Protein AF-A0A3N5QXS7-F1 (afdb_monomer_lite)

Secondary structure (DSSP, 8-state):
-------PPPHHHHHHHHHHHHHHHT-TT---SSGGG-HHHHHHHHHHHHHHHHHHHHHHHHHHHHHHHHHHHHHHHHHHHHHHHHHHHHHH-TTSHHHHHTTPPPTTTS------------

Radius of gyration: 32.93 Å; chains: 1; bounding box: 82×40×75 Å

pLDDT: mean 89.66, std 14.25, range [43.31, 98.69]

Sequence (122 aa):
MAKRKLARVSQRILKKDRQIAQAVLGLKDYHPANTEFTAQRLREALTKVEEALAAEEKAAEVAAKAREAAIRIEADFHDLVLGAKRQVIAQYGDDSDEITSLGMKKKSERRYGRPRKSGAGD

Foldseek 3Di:
DDDDDPDDDPPVVVVVLLVVLVVLLPDPPDDDPDPCPDNVNSVVVSVVVVVVVVVVVVVVVVVVVVVVVVVVVVVVVVVVVVVVLVVQCVPQHQQDVVNVVVVDHRPVRPPPDPPPPPDPDD

Structure (mmCIF, N/CA/C/O backbone):
data_AF-A0A3N5QXS7-F1
#
_entry.id   AF-A0A3N5QXS7-F1
#
loop_
_atom_site.group_PDB
_atom_site.id
_atom_site.type_symbol
_atom_site.label_atom_id
_atom_site.label_alt_id
_atom_site.label_comp_id
_atom_site.label_asym_id
_atom_site.label_entity_id
_atom_site.label_seq_id
_atom_site.pdbx_PDB_ins_code
_atom_site.Cartn_x
_atom_site.Cartn_y
_atom_site.Cartn_z
_atom_site.occupancy
_atom_site.B_iso_or_equiv
_atom_site.auth_seq_id
_atom_site.auth_comp_id
_atom_site.auth_asym_id
_atom_site.auth_atom_id
_atom_site.pdbx_PDB_model_num
ATOM 1 N N . MET A 1 1 ? -4.584 15.686 31.636 1.00 44.25 1 MET A N 1
ATOM 2 C CA . MET A 1 1 ? -4.639 15.266 30.216 1.00 44.25 1 MET A CA 1
ATOM 3 C C . MET A 1 1 ? -3.321 14.587 29.860 1.00 44.25 1 MET A C 1
ATOM 5 O O . MET A 1 1 ? -2.290 15.242 29.933 1.00 44.25 1 MET A O 1
ATOM 9 N N . ALA A 1 2 ? -3.312 13.286 29.554 1.00 53.22 2 ALA A N 1
ATOM 10 C CA . ALA A 1 2 ? -2.080 12.594 29.160 1.00 53.22 2 ALA A CA 1
ATOM 11 C C . ALA A 1 2 ? -1.609 13.082 27.776 1.00 53.22 2 ALA A C 1
ATOM 13 O O . ALA A 1 2 ? -2.409 13.190 26.846 1.00 53.22 2 ALA A O 1
ATOM 14 N N . LYS A 1 3 ? -0.314 13.383 27.637 1.00 50.19 3 LYS A N 1
ATOM 15 C CA . LYS A 1 3 ? 0.310 13.805 26.373 1.00 50.19 3 LYS A CA 1
ATOM 16 C C . LYS A 1 3 ? 0.182 12.651 25.364 1.00 50.19 3 LYS A C 1
ATOM 18 O O . LYS A 1 3 ? 0.821 11.615 25.537 1.00 50.19 3 LYS A O 1
ATOM 23 N N . ARG A 1 4 ? -0.665 12.786 24.334 1.00 63.25 4 ARG A N 1
ATOM 24 C CA . ARG A 1 4 ? -0.811 11.756 23.289 1.00 63.25 4 ARG A CA 1
ATOM 25 C C . ARG A 1 4 ? 0.469 11.707 22.457 1.00 63.25 4 ARG A C 1
ATOM 27 O O . ARG A 1 4 ? 0.737 12.615 21.677 1.00 63.25 4 ARG A O 1
ATOM 34 N N . LYS A 1 5 ? 1.264 10.649 22.618 1.00 69.06 5 LYS A N 1
ATOM 35 C CA . LYS A 1 5 ? 2.354 10.346 21.688 1.00 69.06 5 LYS A CA 1
ATOM 36 C C . LYS A 1 5 ? 1.715 9.849 20.390 1.00 69.06 5 LYS A C 1
ATOM 38 O O . LYS A 1 5 ? 1.028 8.832 20.409 1.00 69.06 5 LYS A O 1
ATOM 43 N N . LEU A 1 6 ? 1.907 10.575 19.288 1.00 73.69 6 LEU A N 1
ATOM 44 C CA . LEU A 1 6 ? 1.507 10.133 17.951 1.00 73.69 6 LEU A CA 1
ATOM 45 C C . LEU A 1 6 ? 2.388 8.938 17.563 1.00 73.69 6 LEU A C 1
ATOM 47 O O . LEU A 1 6 ? 3.478 9.097 17.025 1.00 73.69 6 LEU A O 1
ATOM 51 N N . ALA A 1 7 ? 1.955 7.739 17.933 1.00 86.06 7 ALA A N 1
ATOM 52 C CA . ALA A 1 7 ? 2.622 6.488 17.614 1.00 86.06 7 ALA A CA 1
ATOM 53 C C . ALA A 1 7 ? 1.574 5.480 17.151 1.00 86.06 7 ALA A C 1
ATOM 55 O O . ALA A 1 7 ? 0.483 5.404 17.720 1.00 86.06 7 ALA A O 1
ATOM 56 N N . ARG A 1 8 ? 1.907 4.698 16.120 1.00 87.12 8 ARG A N 1
ATOM 57 C CA . ARG A 1 8 ? 1.016 3.642 15.642 1.00 87.12 8 ARG A CA 1
ATOM 58 C C . ARG A 1 8 ? 0.865 2.583 16.728 1.00 87.12 8 ARG A C 1
ATOM 60 O O . ARG A 1 8 ? 1.851 2.058 17.244 1.00 87.12 8 ARG A O 1
ATOM 67 N N . VAL A 1 9 ? -0.379 2.260 17.057 1.00 92.12 9 VAL A N 1
ATOM 68 C CA . VAL A 1 9 ? -0.692 1.119 17.916 1.00 92.12 9 VAL A CA 1
ATOM 69 C C . VAL A 1 9 ? -0.329 -0.152 17.153 1.00 92.12 9 VAL A C 1
ATOM 71 O O . VAL A 1 9 ? -0.654 -0.289 15.974 1.00 92.12 9 VAL A O 1
ATOM 74 N N . SER A 1 10 ? 0.369 -1.085 17.805 1.00 93.31 10 SER A N 1
ATOM 75 C CA . SER A 1 10 ? 0.701 -2.359 17.159 1.00 93.31 10 SER A CA 1
ATOM 76 C C . SER A 1 10 ? -0.576 -3.089 16.726 1.00 93.31 10 SER A C 1
ATOM 78 O O . SER A 1 10 ? -1.563 -3.089 17.462 1.00 93.31 10 SER A O 1
ATOM 80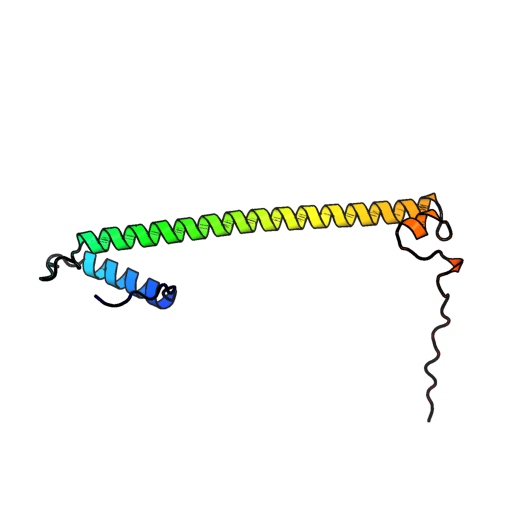 N N . GLN A 1 11 ? -0.545 -3.773 15.580 1.00 91.69 11 GLN A N 1
ATOM 81 C CA . GLN A 1 11 ? -1.711 -4.499 15.049 1.00 91.69 11 GLN A CA 1
ATOM 82 C C . GLN A 1 11 ? -2.294 -5.503 16.056 1.00 91.69 11 GLN A C 1
ATOM 84 O O . GLN A 1 11 ? -3.508 -5.656 16.176 1.00 91.69 11 GLN A O 1
ATOM 89 N N . ARG A 1 12 ? -1.425 -6.148 16.846 1.00 95.19 12 ARG A N 1
ATOM 90 C CA . ARG A 1 12 ? -1.825 -7.074 17.913 1.00 95.19 12 ARG A CA 1
ATOM 91 C C . ARG A 1 12 ? -2.648 -6.389 19.003 1.00 95.19 12 ARG A C 1
ATOM 93 O O . ARG A 1 12 ? -3.638 -6.960 19.449 1.00 95.19 12 ARG A O 1
ATOM 100 N N . ILE A 1 13 ? -2.228 -5.203 19.446 1.00 95.88 13 ILE A N 1
ATOM 101 C CA . ILE A 1 13 ? -2.960 -4.427 20.456 1.00 95.88 13 ILE A CA 1
ATOM 102 C C . ILE A 1 13 ? -4.267 -3.922 19.848 1.00 95.88 13 ILE A C 1
ATOM 104 O O . ILE A 1 13 ? -5.321 -4.186 20.405 1.00 95.88 13 ILE A O 1
ATOM 108 N N . LEU A 1 14 ? -4.223 -3.348 18.643 1.00 95.44 14 LEU A N 1
ATOM 109 C CA . LEU A 1 14 ? -5.413 -2.816 17.980 1.00 95.44 14 LEU A CA 1
ATOM 110 C C . LEU A 1 14 ? -6.490 -3.888 17.739 1.00 95.44 14 LEU A C 1
ATOM 112 O O . LEU A 1 14 ? -7.681 -3.621 17.864 1.00 95.44 14 LEU A O 1
ATOM 116 N N . LYS A 1 15 ? -6.094 -5.127 17.420 1.00 95.75 15 LYS A N 1
ATOM 117 C CA . LYS A 1 15 ? -7.026 -6.260 17.324 1.00 95.75 15 LYS A CA 1
ATOM 118 C C . LYS A 1 15 ? -7.695 -6.563 18.668 1.00 95.75 15 LYS A C 1
ATOM 120 O O . LYS A 1 15 ? -8.908 -6.746 18.699 1.00 95.75 15 LYS A O 1
ATOM 125 N N . LYS A 1 16 ? -6.921 -6.602 19.758 1.00 97.75 16 LYS A N 1
ATOM 126 C CA . LYS A 1 16 ? -7.460 -6.811 21.111 1.00 97.75 16 LYS A CA 1
ATOM 127 C C . LYS A 1 16 ? -8.389 -5.672 21.523 1.00 97.75 16 LYS A C 1
ATOM 129 O O . LYS A 1 16 ? -9.474 -5.944 22.018 1.00 97.75 16 LYS A O 1
ATOM 134 N N . ASP A 1 17 ? -8.007 -4.427 21.258 1.00 97.31 17 ASP A N 1
ATOM 135 C CA . ASP A 1 17 ? -8.811 -3.249 21.590 1.00 97.31 17 ASP A CA 1
ATOM 136 C C . ASP A 1 17 ? -10.159 -3.274 20.864 1.00 97.31 17 ASP A C 1
ATOM 138 O O . ASP A 1 17 ? -11.189 -3.022 21.482 1.00 97.31 17 ASP A O 1
ATOM 142 N N . ARG A 1 18 ? -10.187 -3.666 19.580 1.00 96.94 18 ARG A N 1
ATOM 143 C CA . ARG A 1 18 ? -11.442 -3.857 18.833 1.00 96.94 18 ARG A CA 1
ATOM 144 C C . ARG A 1 18 ? -12.315 -4.966 19.421 1.00 96.94 18 ARG A C 1
ATOM 146 O O . ARG A 1 18 ? -13.519 -4.774 19.551 1.00 96.94 18 ARG A O 1
ATOM 153 N N . GLN A 1 19 ? -11.724 -6.095 19.818 1.00 97.62 19 GLN A N 1
ATOM 154 C CA . GLN A 1 19 ? -12.460 -7.183 20.475 1.00 97.62 19 GLN A CA 1
ATOM 155 C C . GLN A 1 19 ? -13.059 -6.736 21.814 1.00 97.62 19 GLN A C 1
ATOM 157 O O . GLN A 1 19 ? -14.223 -7.015 22.091 1.00 97.62 19 GLN A O 1
ATOM 162 N N . ILE A 1 20 ? -12.288 -6.007 22.625 1.00 97.75 20 ILE A N 1
ATOM 163 C CA . ILE A 1 20 ? -12.764 -5.436 23.890 1.00 97.75 20 ILE A CA 1
ATOM 164 C C . ILE A 1 20 ? -13.880 -4.425 23.620 1.00 97.75 20 ILE A C 1
ATOM 166 O O . ILE A 1 20 ? -14.910 -4.475 24.286 1.00 97.75 20 ILE A O 1
ATOM 170 N N . ALA A 1 21 ? -13.715 -3.546 22.628 1.00 96.75 21 ALA A N 1
ATOM 171 C CA . ALA A 1 21 ? -14.727 -2.563 22.267 1.00 96.75 21 ALA A CA 1
ATOM 172 C C . ALA A 1 21 ? -16.052 -3.235 21.888 1.00 96.75 21 ALA A C 1
ATOM 174 O O . ALA A 1 21 ? -17.096 -2.882 22.428 1.00 96.75 21 ALA A O 1
ATOM 175 N N . GLN A 1 22 ? -16.007 -4.255 21.031 1.00 96.62 22 GLN A N 1
ATOM 176 C CA . GLN A 1 22 ? -17.184 -5.040 20.655 1.00 96.62 22 GLN A CA 1
ATOM 177 C C . GLN A 1 22 ? -17.821 -5.743 21.861 1.00 96.62 22 GLN A C 1
ATOM 179 O O . GLN A 1 22 ? -19.041 -5.707 22.009 1.00 96.62 22 GLN A O 1
ATOM 184 N N . ALA A 1 23 ? -17.015 -6.329 22.752 1.00 97.69 23 ALA A N 1
ATOM 185 C CA . ALA A 1 23 ? -17.518 -6.970 23.964 1.00 97.69 23 ALA A CA 1
ATOM 186 C C . ALA A 1 23 ? -18.238 -5.972 24.888 1.00 97.69 23 ALA A C 1
ATOM 188 O O . ALA A 1 23 ? -19.335 -6.262 25.357 1.00 97.69 23 ALA A O 1
ATOM 189 N N . VAL A 1 24 ? -17.669 -4.778 25.097 1.00 96.94 24 VAL A N 1
ATOM 190 C CA . VAL A 1 24 ? -18.291 -3.705 25.895 1.00 96.94 24 VAL A CA 1
ATOM 191 C C . VAL A 1 24 ? -19.603 -3.241 25.264 1.00 96.94 24 VAL A C 1
ATOM 193 O O . VAL A 1 24 ? -20.585 -3.046 25.973 1.00 96.94 24 VAL A O 1
ATOM 196 N N . LEU A 1 25 ? -19.656 -3.115 23.937 1.00 96.06 25 LEU A N 1
ATOM 197 C CA . LEU A 1 25 ? -20.877 -2.741 23.217 1.00 96.06 25 LEU A CA 1
ATOM 198 C C . LEU A 1 25 ? -21.984 -3.803 23.281 1.00 96.06 25 LEU A C 1
ATOM 200 O O . LEU A 1 25 ? -23.143 -3.469 23.039 1.00 96.06 25 LEU A O 1
ATOM 204 N N . GLY A 1 26 ? -21.642 -5.051 23.612 1.00 96.44 26 GLY A N 1
ATOM 205 C CA . GLY A 1 26 ? -22.596 -6.134 23.857 1.00 96.44 26 GLY A CA 1
ATOM 206 C C . GLY A 1 26 ? -23.171 -6.165 25.279 1.00 96.44 26 GLY A C 1
ATOM 207 O O . GLY A 1 26 ? -24.126 -6.903 25.529 1.00 96.44 26 GLY A O 1
ATOM 208 N N . LEU A 1 27 ? -22.623 -5.385 26.218 1.00 96.44 27 LEU A N 1
ATOM 209 C CA . LEU A 1 27 ? -23.137 -5.298 27.586 1.00 96.44 27 LEU A CA 1
ATOM 210 C C . LEU A 1 27 ? -24.412 -4.444 27.615 1.00 96.44 27 LEU A C 1
ATOM 212 O O . LEU A 1 27 ? -24.393 -3.280 27.218 1.00 96.44 27 LEU A O 1
ATOM 216 N N . LYS A 1 28 ? -25.517 -5.009 28.121 1.00 92.94 28 LYS A N 1
ATOM 217 C CA . LYS A 1 28 ? -26.825 -4.327 28.168 1.00 92.94 28 LYS A CA 1
ATOM 218 C C . LYS A 1 28 ? -26.841 -3.120 29.111 1.00 92.94 28 LYS A C 1
ATOM 220 O O . LYS A 1 28 ? -27.422 -2.101 28.761 1.00 92.94 28 LYS A O 1
ATOM 225 N N . ASP A 1 29 ? -26.139 -3.218 30.240 1.00 93.81 29 ASP A N 1
ATOM 226 C CA . ASP A 1 29 ? -26.201 -2.233 31.331 1.00 93.81 29 ASP A CA 1
ATOM 227 C C . ASP A 1 29 ? -24.913 -1.395 31.453 1.00 93.81 29 ASP A C 1
ATOM 229 O O . ASP A 1 29 ? -24.542 -0.932 32.535 1.00 93.81 29 ASP A O 1
ATOM 233 N N . TYR A 1 30 ? -24.174 -1.212 30.352 1.00 95.50 30 TYR A N 1
ATOM 234 C CA . TYR A 1 30 ? -22.940 -0.423 30.366 1.00 95.50 30 TYR A CA 1
ATOM 235 C C . TYR A 1 30 ? -23.221 1.085 30.441 1.00 95.50 30 TYR A C 1
ATOM 237 O O . TYR A 1 30 ? -23.406 1.765 29.428 1.00 95.50 30 TYR A O 1
ATOM 245 N N . HIS A 1 31 ? -23.183 1.615 31.664 1.00 92.38 31 HIS A N 1
ATOM 246 C CA . HIS A 1 31 ? -23.360 3.034 31.971 1.00 92.38 31 HIS A CA 1
ATOM 247 C C . HIS A 1 31 ? -22.185 3.556 32.815 1.00 92.38 31 HIS A C 1
ATOM 249 O O . HIS A 1 31 ? -22.242 3.534 34.046 1.00 92.38 31 HIS A O 1
ATOM 255 N N . PRO A 1 32 ? -21.080 3.995 32.183 1.00 94.56 32 PRO A N 1
ATOM 256 C CA . PRO A 1 32 ? -19.922 4.487 32.918 1.00 94.56 32 PRO A CA 1
ATOM 257 C C . PRO A 1 32 ? -20.219 5.844 33.567 1.00 94.56 32 PRO A C 1
ATOM 259 O O . PRO A 1 32 ? -20.797 6.728 32.939 1.00 94.56 32 PRO A O 1
ATOM 262 N N . ALA A 1 33 ? -19.734 6.047 34.796 1.00 94.94 33 ALA A N 1
ATOM 263 C CA . ALA A 1 33 ? -19.810 7.344 35.478 1.00 94.94 33 ALA A CA 1
ATOM 264 C C . ALA A 1 33 ? -19.037 8.451 34.734 1.00 94.94 33 ALA A C 1
ATOM 266 O O . ALA A 1 33 ? -19.356 9.632 34.851 1.00 94.94 33 ALA A O 1
ATOM 267 N N . ASN A 1 34 ? -18.018 8.072 33.956 1.00 93.38 34 ASN A N 1
ATOM 268 C CA . ASN A 1 34 ? -17.271 8.990 33.109 1.00 93.38 34 ASN A CA 1
ATOM 269 C C . ASN A 1 34 ? -17.876 9.036 31.697 1.00 93.38 34 ASN A C 1
ATOM 271 O O . ASN A 1 34 ? -17.814 8.060 30.944 1.00 93.38 34 ASN A O 1
ATOM 275 N N . THR A 1 35 ? -18.406 10.202 31.333 1.00 91.50 35 THR A N 1
ATOM 276 C CA . THR A 1 35 ? -19.084 10.471 30.057 1.00 91.50 35 THR A CA 1
ATOM 277 C C . THR A 1 35 ? -18.170 10.362 28.832 1.00 91.50 35 THR A C 1
ATOM 279 O O . THR A 1 35 ? -18.657 10.181 27.714 1.00 91.50 35 THR A O 1
ATOM 282 N N . GLU A 1 36 ? -16.848 10.385 29.020 1.00 92.19 36 GLU A N 1
ATOM 283 C CA . GLU A 1 36 ? -15.878 10.191 27.938 1.00 92.19 36 GLU A CA 1
ATOM 284 C C . GLU A 1 36 ? -15.832 8.746 27.419 1.00 92.19 36 GLU A C 1
ATOM 286 O O . GLU A 1 36 ? -15.456 8.526 26.268 1.00 92.19 36 GLU A O 1
ATOM 291 N N . PHE A 1 37 ? -16.250 7.765 28.226 1.00 95.06 37 PHE A N 1
ATOM 292 C CA . PHE A 1 37 ? -16.157 6.336 27.898 1.00 95.06 37 PHE A CA 1
ATOM 293 C C . PHE A 1 37 ? -17.507 5.701 27.549 1.00 95.06 37 PHE A C 1
ATOM 295 O O . PHE A 1 37 ? -17.676 4.495 27.661 1.00 95.06 37 PHE A O 1
ATOM 302 N N . THR A 1 38 ? -18.492 6.492 27.127 1.00 96.25 38 THR A N 1
ATOM 303 C CA . THR A 1 38 ? -19.830 5.976 26.791 1.00 96.25 38 THR A CA 1
ATOM 304 C C . THR A 1 38 ? -19.812 4.981 25.626 1.00 96.25 38 THR A C 1
ATOM 306 O O . THR A 1 38 ? -18.985 5.071 24.716 1.00 96.25 38 THR A O 1
ATOM 309 N N . ALA A 1 39 ? -20.795 4.070 25.597 1.00 95.38 39 ALA A N 1
ATOM 310 C CA . ALA A 1 39 ? -20.998 3.153 24.471 1.00 95.38 39 ALA A CA 1
ATOM 311 C C . ALA A 1 39 ? -21.091 3.895 23.127 1.00 95.38 39 ALA A C 1
ATOM 313 O O . ALA A 1 39 ? -20.551 3.430 22.130 1.00 95.38 39 ALA A O 1
ATOM 314 N N . GLN A 1 40 ? -21.723 5.071 23.098 1.00 94.69 40 GLN A N 1
ATOM 315 C CA . GLN A 1 40 ? -21.831 5.872 21.881 1.00 94.69 40 GLN A CA 1
ATOM 316 C C . GLN A 1 40 ? -20.459 6.331 21.365 1.00 94.69 40 GLN A C 1
ATOM 318 O O . GLN A 1 40 ? -20.133 6.089 20.204 1.00 94.69 40 GLN A O 1
ATOM 323 N N . ARG A 1 41 ? -19.619 6.907 22.238 1.00 95.81 41 ARG A N 1
ATOM 324 C CA . ARG A 1 41 ? -18.242 7.305 21.893 1.00 95.81 41 ARG A CA 1
ATOM 325 C C . ARG A 1 41 ? -17.416 6.108 21.414 1.00 95.81 41 ARG A C 1
ATOM 327 O O . ARG A 1 41 ? -16.635 6.239 20.475 1.00 95.81 41 ARG A O 1
ATOM 334 N N . LEU A 1 42 ? -17.600 4.943 22.040 1.00 96.25 42 LEU A N 1
ATOM 335 C CA . LEU A 1 42 ? -16.891 3.717 21.680 1.00 96.25 42 LEU A CA 1
ATOM 336 C C . LEU A 1 42 ? -17.312 3.173 20.305 1.00 96.25 42 LEU A C 1
ATOM 338 O O . LEU A 1 42 ? -16.439 2.779 19.535 1.00 96.25 42 LEU A O 1
ATOM 342 N N . ARG A 1 43 ? -18.612 3.212 19.961 1.00 96.44 43 ARG A N 1
ATOM 343 C CA . ARG A 1 43 ? -19.104 2.870 18.608 1.00 96.44 43 ARG A CA 1
ATOM 344 C C . ARG A 1 43 ? -18.494 3.781 17.556 1.00 96.44 43 ARG A C 1
ATOM 346 O O . ARG A 1 43 ? -17.910 3.295 16.598 1.00 96.44 43 ARG A O 1
ATOM 353 N N . GLU A 1 44 ? -18.578 5.092 17.768 1.00 97.38 44 GLU A N 1
ATOM 354 C CA . GLU A 1 44 ? -18.033 6.079 16.832 1.00 97.38 44 GLU A CA 1
ATOM 355 C C . GLU A 1 44 ? -16.522 5.909 16.634 1.00 97.38 44 GLU A C 1
ATOM 357 O O . GLU A 1 44 ? -16.024 6.016 15.515 1.00 97.38 44 GLU A O 1
ATOM 362 N N . ALA A 1 45 ? -15.780 5.631 17.710 1.00 96.56 45 ALA A N 1
ATOM 363 C CA . ALA A 1 45 ? -14.347 5.373 17.632 1.00 96.56 45 ALA A CA 1
ATOM 364 C C . ALA A 1 45 ? -14.031 4.083 16.858 1.00 96.56 45 ALA A C 1
ATOM 366 O O . ALA A 1 45 ? -13.108 4.084 16.044 1.00 96.56 45 ALA A O 1
ATOM 367 N N . LEU A 1 46 ? -14.795 3.007 17.083 1.00 97.00 46 LEU A N 1
ATOM 368 C CA . LEU A 1 46 ? -14.631 1.741 16.369 1.00 97.00 46 LEU A CA 1
ATOM 369 C C . LEU A 1 46 ? -14.870 1.921 14.864 1.00 97.00 46 LEU A C 1
ATOM 371 O O . LEU A 1 46 ? -13.996 1.566 14.076 1.00 97.00 46 LEU A O 1
ATOM 375 N N . THR A 1 47 ? -15.980 2.560 14.482 1.00 97.75 47 THR A N 1
ATOM 376 C CA . THR A 1 47 ? -16.305 2.858 13.078 1.00 97.75 47 THR A CA 1
ATOM 377 C C . THR A 1 47 ? -15.203 3.676 12.407 1.00 97.75 47 THR A C 1
ATOM 379 O O . THR A 1 47 ? -14.713 3.293 11.350 1.00 97.75 47 THR A O 1
ATOM 382 N N . LYS A 1 48 ? -14.721 4.747 13.051 1.00 97.56 48 LYS A N 1
ATOM 383 C CA . LYS A 1 48 ? -13.642 5.585 12.495 1.00 97.56 48 LYS A CA 1
ATOM 384 C C . LYS A 1 48 ? -12.338 4.817 12.281 1.00 97.56 48 LYS A C 1
ATOM 386 O O . LYS A 1 48 ? -11.632 5.071 11.309 1.00 97.56 48 LYS A O 1
ATOM 391 N N . VAL A 1 49 ? -11.988 3.907 13.192 1.00 96.25 49 VAL A N 1
ATOM 392 C CA . VAL A 1 49 ? -10.793 3.063 13.034 1.00 96.25 49 VAL A CA 1
ATOM 393 C C . VAL A 1 49 ? -10.967 2.105 11.858 1.00 96.25 49 VAL A C 1
ATOM 395 O O . VAL A 1 49 ? -10.037 1.947 11.072 1.00 96.25 49 VAL A O 1
ATOM 398 N N . GLU A 1 50 ? -12.132 1.478 11.721 1.00 95.81 50 GLU A N 1
ATOM 399 C CA . GLU A 1 50 ? -12.419 0.553 10.619 1.00 95.81 50 GLU A CA 1
ATOM 400 C C . GLU A 1 50 ? -12.386 1.261 9.259 1.00 95.81 50 GLU A C 1
ATOM 402 O O . GLU A 1 50 ? -11.701 0.796 8.348 1.00 95.81 50 GLU A O 1
ATOM 407 N N . GLU A 1 51 ? -13.023 2.428 9.148 1.00 97.81 51 GLU A N 1
AT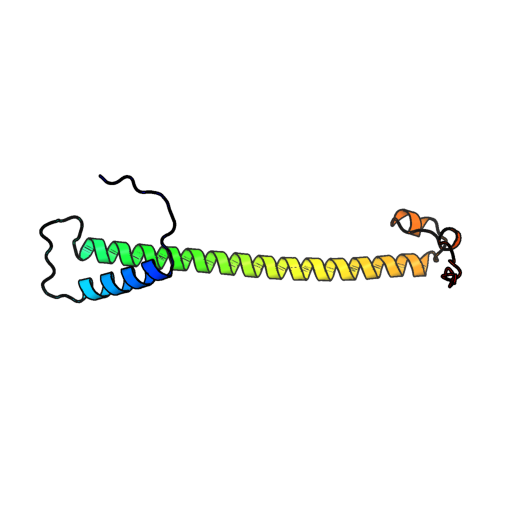OM 408 C CA . GLU A 1 51 ? -12.996 3.267 7.944 1.00 97.81 51 GLU A CA 1
ATOM 409 C C . GLU A 1 51 ? -11.574 3.707 7.576 1.00 97.81 51 GLU A C 1
ATOM 411 O O . GLU A 1 51 ? -11.170 3.610 6.416 1.00 97.81 51 GLU A O 1
ATOM 416 N N . ALA A 1 52 ? -10.787 4.157 8.560 1.00 96.38 52 ALA A N 1
ATOM 417 C CA . ALA A 1 52 ? -9.417 4.602 8.326 1.00 96.38 52 ALA A CA 1
ATOM 418 C C . ALA A 1 52 ? -8.506 3.462 7.844 1.00 96.38 52 ALA A C 1
ATOM 420 O O . ALA A 1 52 ? -7.700 3.665 6.936 1.00 96.38 52 ALA A O 1
ATOM 421 N N . LEU A 1 53 ? -8.639 2.262 8.421 1.00 95.25 53 LEU A N 1
ATOM 422 C CA . LEU A 1 53 ? -7.859 1.095 8.000 1.00 95.25 53 LEU A CA 1
ATOM 423 C C . LEU A 1 53 ? -8.253 0.623 6.597 1.00 95.25 53 LEU A C 1
ATOM 425 O O . LEU A 1 53 ? -7.370 0.338 5.793 1.00 95.25 53 LEU A O 1
ATOM 429 N N . ALA A 1 54 ? -9.550 0.597 6.280 1.00 96.62 54 ALA A N 1
ATOM 430 C CA . ALA A 1 54 ? -10.025 0.244 4.944 1.00 96.62 54 ALA A CA 1
ATOM 431 C C . ALA A 1 54 ? -9.542 1.247 3.881 1.00 96.62 54 ALA A C 1
ATOM 433 O O . ALA A 1 54 ? -9.162 0.863 2.775 1.00 96.62 54 ALA A O 1
ATOM 434 N N . ALA A 1 55 ? -9.512 2.542 4.216 1.00 97.75 55 ALA A N 1
ATOM 435 C CA . ALA A 1 55 ? -8.966 3.570 3.336 1.00 97.75 55 ALA A CA 1
ATOM 436 C C . ALA A 1 55 ? -7.451 3.402 3.111 1.00 97.75 55 ALA A C 1
ATOM 438 O O . ALA A 1 55 ? -6.987 3.539 1.978 1.00 97.75 55 ALA A O 1
ATOM 439 N N . GLU A 1 56 ? -6.688 3.080 4.163 1.00 96.69 56 GLU A N 1
ATOM 440 C CA . GLU A 1 56 ? -5.249 2.799 4.071 1.00 96.69 56 GLU A CA 1
ATOM 441 C C . GLU A 1 56 ? -4.971 1.581 3.175 1.00 96.69 56 GLU A C 1
ATOM 443 O O . GLU A 1 56 ? -4.121 1.653 2.288 1.00 96.69 56 GLU A O 1
ATOM 448 N N . GLU A 1 57 ? -5.716 0.490 3.362 1.00 96.69 57 GLU A N 1
ATOM 449 C CA . GLU A 1 57 ? -5.595 -0.734 2.561 1.00 96.69 57 GLU A CA 1
ATOM 450 C C . GLU A 1 57 ? -5.905 -0.474 1.085 1.00 96.69 57 GLU A C 1
ATOM 452 O O . GLU A 1 57 ? -5.090 -0.783 0.216 1.00 96.69 57 GLU A O 1
ATOM 457 N N . LYS A 1 58 ? -7.011 0.219 0.794 1.00 97.81 58 LYS A N 1
ATOM 458 C CA . LYS A 1 58 ? -7.367 0.609 -0.575 1.00 97.81 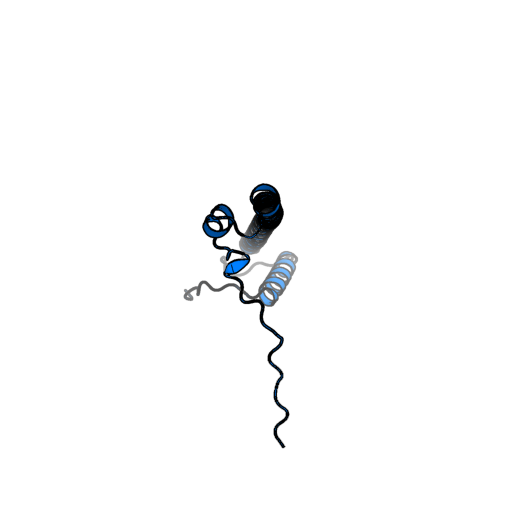58 LYS A CA 1
ATOM 459 C C . LYS A 1 58 ? -6.279 1.463 -1.232 1.00 97.81 58 LYS A C 1
ATOM 461 O O . LYS A 1 58 ? -5.973 1.278 -2.409 1.00 97.81 58 LYS A O 1
ATOM 466 N N . ALA A 1 59 ? -5.685 2.401 -0.494 1.00 98.12 59 ALA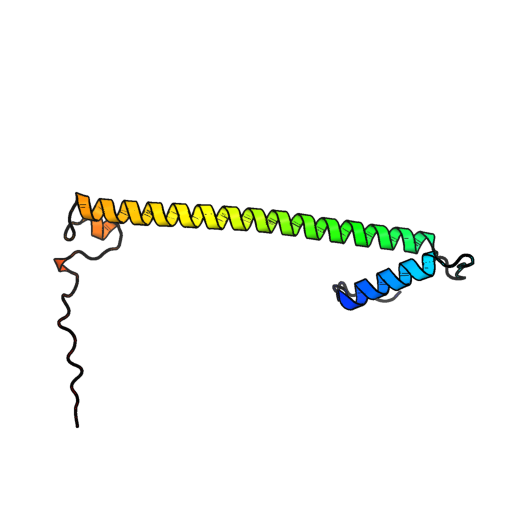 A N 1
ATOM 467 C CA . ALA A 1 59 ? -4.588 3.216 -1.009 1.00 98.12 59 ALA A CA 1
ATOM 468 C C . ALA A 1 59 ? -3.333 2.372 -1.293 1.00 98.12 59 ALA A C 1
ATOM 470 O O . ALA A 1 59 ? -2.684 2.564 -2.324 1.00 98.12 59 ALA A O 1
ATOM 471 N N . ALA A 1 60 ? -3.016 1.412 -0.419 1.00 97.94 60 ALA A N 1
ATOM 472 C CA . ALA A 1 60 ? -1.906 0.486 -0.612 1.00 97.94 60 ALA A CA 1
ATOM 473 C C . ALA A 1 60 ? -2.109 -0.406 -1.848 1.00 97.94 60 ALA A C 1
ATOM 475 O O . ALA A 1 60 ? -1.179 -0.571 -2.635 1.00 97.94 60 ALA A O 1
ATOM 476 N N . GLU A 1 61 ? -3.322 -0.916 -2.075 1.00 98.06 61 GLU A N 1
ATOM 477 C CA . GLU A 1 61 ? -3.657 -1.698 -3.272 1.00 98.06 61 GLU A CA 1
ATOM 478 C C . GLU A 1 61 ? -3.501 -0.889 -4.563 1.00 98.06 61 GLU A C 1
ATOM 480 O O . GLU A 1 61 ? -2.955 -1.382 -5.551 1.00 98.06 61 GLU A O 1
ATOM 485 N N . VAL A 1 62 ? -3.964 0.365 -4.572 1.00 98.38 62 VAL A N 1
ATOM 486 C CA . VAL A 1 62 ? -3.806 1.256 -5.732 1.00 98.38 62 VAL A CA 1
ATOM 487 C C . VAL A 1 62 ? -2.325 1.513 -6.012 1.00 98.38 62 VAL A C 1
ATOM 489 O O . VAL A 1 62 ? -1.893 1.424 -7.162 1.00 98.38 62 VAL A O 1
ATOM 492 N N . ALA A 1 63 ? -1.528 1.772 -4.972 1.00 98.50 63 ALA A N 1
ATOM 493 C CA . ALA A 1 63 ? -0.087 1.960 -5.108 1.00 98.50 63 ALA A CA 1
ATOM 494 C C . ALA A 1 63 ? 0.625 0.686 -5.601 1.00 98.50 63 ALA A C 1
ATOM 496 O O . ALA A 1 63 ? 1.536 0.775 -6.427 1.00 98.50 63 ALA A O 1
ATOM 497 N N . ALA A 1 64 ? 0.202 -0.493 -5.137 1.00 98.44 64 ALA A N 1
ATOM 498 C CA . ALA A 1 64 ? 0.727 -1.776 -5.597 1.00 98.44 64 ALA A CA 1
ATOM 499 C C . ALA A 1 64 ? 0.434 -1.997 -7.089 1.00 98.44 64 ALA A C 1
ATOM 501 O O . ALA A 1 64 ? 1.358 -2.253 -7.858 1.00 98.44 64 ALA A O 1
ATOM 502 N N . LYS A 1 65 ? -0.811 -1.770 -7.529 1.00 98.38 65 LYS A N 1
ATOM 503 C CA . LYS A 1 65 ? -1.201 -1.861 -8.949 1.00 98.38 65 LYS A CA 1
ATOM 504 C C . LYS A 1 65 ? -0.416 -0.895 -9.836 1.00 98.38 65 LYS A C 1
ATOM 506 O O . LYS A 1 65 ? 0.021 -1.270 -10.922 1.00 98.38 65 LYS A O 1
ATOM 511 N N . ALA A 1 66 ? -0.209 0.340 -9.377 1.00 98.44 66 ALA A N 1
ATOM 512 C CA . ALA A 1 66 ? 0.600 1.320 -10.098 1.00 98.44 66 ALA A CA 1
ATOM 513 C C . ALA A 1 66 ? 2.063 0.862 -10.228 1.00 98.44 66 ALA A C 1
ATOM 515 O O . ALA A 1 66 ? 2.655 0.981 -11.299 1.00 98.44 66 ALA A O 1
ATOM 516 N N . ARG A 1 67 ? 2.628 0.279 -9.164 1.00 98.56 67 ARG A N 1
ATOM 517 C CA . ARG A 1 67 ? 3.985 -0.281 -9.178 1.00 98.56 67 ARG A CA 1
ATOM 518 C C . ARG A 1 67 ? 4.110 -1.456 -10.148 1.00 98.56 67 ARG A C 1
ATOM 520 O O . ARG A 1 67 ? 5.062 -1.506 -10.914 1.00 98.56 67 ARG A O 1
ATOM 527 N N . GLU A 1 68 ? 3.150 -2.373 -10.151 1.00 98.62 68 GLU A N 1
ATOM 528 C CA . GLU A 1 68 ? 3.124 -3.501 -11.091 1.00 98.62 68 GLU A CA 1
ATOM 529 C C . GLU A 1 68 ? 2.995 -3.047 -12.551 1.00 98.62 68 GLU A C 1
ATOM 531 O O . GLU A 1 68 ? 3.582 -3.647 -13.451 1.00 98.62 68 GLU A O 1
ATOM 536 N N . ALA A 1 69 ? 2.226 -1.987 -12.813 1.00 98.38 69 ALA A N 1
ATOM 537 C CA . ALA A 1 69 ? 2.158 -1.382 -14.140 1.00 98.38 69 ALA A CA 1
ATOM 538 C C . ALA A 1 69 ? 3.505 -0.770 -14.554 1.00 98.38 69 ALA A C 1
ATOM 540 O O . ALA A 1 69 ? 3.956 -1.021 -15.669 1.00 98.38 69 ALA A O 1
ATOM 541 N N . ALA A 1 70 ? 4.169 -0.039 -13.653 1.00 98.62 70 ALA A N 1
ATOM 542 C CA . ALA A 1 70 ? 5.486 0.541 -13.914 1.00 98.62 70 ALA A CA 1
ATOM 543 C C . ALA A 1 70 ? 6.534 -0.536 -14.232 1.00 98.62 70 ALA A C 1
ATOM 545 O O . ALA A 1 70 ? 7.203 -0.439 -15.252 1.00 98.62 70 ALA A O 1
ATOM 546 N N . ILE A 1 71 ? 6.599 -1.609 -13.435 1.00 98.69 71 ILE A N 1
ATOM 547 C CA . ILE A 1 71 ? 7.537 -2.723 -13.654 1.00 98.69 71 ILE A CA 1
ATOM 548 C C . ILE A 1 71 ? 7.351 -3.351 -15.042 1.00 98.69 71 ILE A C 1
ATOM 550 O O . ILE A 1 71 ? 8.332 -3.652 -15.717 1.00 98.69 71 ILE A O 1
ATOM 554 N N . ARG A 1 72 ? 6.103 -3.540 -15.489 1.00 98.56 72 ARG A N 1
ATOM 555 C CA . ARG A 1 72 ? 5.829 -4.077 -16.832 1.00 98.56 72 ARG A CA 1
ATOM 556 C C . ARG A 1 72 ? 6.313 -3.136 -17.930 1.00 98.56 72 ARG A C 1
ATOM 558 O O . ARG A 1 72 ? 7.008 -3.575 -18.834 1.00 98.56 72 ARG A O 1
ATOM 565 N N . ILE A 1 73 ? 6.007 -1.845 -17.809 1.00 98.62 73 ILE A N 1
ATOM 566 C CA . ILE A 1 73 ? 6.446 -0.828 -18.775 1.00 98.62 73 ILE A CA 1
ATOM 567 C C . ILE A 1 73 ? 7.979 -0.748 -18.832 1.00 98.62 73 ILE A C 1
ATOM 569 O O . ILE A 1 73 ? 8.551 -0.644 -19.913 1.00 98.62 73 ILE A O 1
ATOM 573 N N . GLU A 1 74 ? 8.651 -0.815 -17.682 1.00 98.62 74 GLU A N 1
ATOM 574 C CA . GLU A 1 74 ? 10.114 -0.830 -17.598 1.00 98.62 74 GLU A CA 1
ATOM 575 C C . GLU A 1 74 ? 10.716 -2.057 -18.293 1.00 98.62 74 GLU A C 1
ATOM 577 O O . GLU A 1 74 ? 11.694 -1.920 -19.031 1.00 98.62 74 GLU A O 1
ATOM 582 N N . ALA A 1 75 ? 10.124 -3.239 -18.094 1.00 98.62 75 ALA A N 1
ATOM 583 C CA . ALA A 1 75 ? 10.556 -4.469 -18.751 1.00 98.62 75 ALA A CA 1
ATOM 584 C C . ALA A 1 75 ? 10.382 -4.389 -20.277 1.00 98.62 75 ALA A C 1
ATOM 586 O O . ALA A 1 75 ? 11.338 -4.632 -21.014 1.00 98.62 75 ALA A O 1
ATOM 587 N N . ASP A 1 76 ? 9.211 -3.953 -20.747 1.00 98.62 76 ASP A N 1
ATOM 588 C CA . ASP A 1 76 ? 8.924 -3.800 -22.178 1.00 98.62 76 ASP A CA 1
ATOM 589 C C . ASP A 1 76 ? 9.883 -2.793 -22.836 1.00 98.62 76 ASP A C 1
ATOM 591 O O . ASP A 1 76 ? 10.415 -3.025 -23.926 1.00 98.62 76 ASP A O 1
ATOM 595 N N . PHE A 1 77 ? 10.154 -1.675 -22.155 1.00 98.62 77 PHE A N 1
ATOM 596 C CA . PHE A 1 77 ? 11.118 -0.683 -22.621 1.00 98.62 77 PHE A CA 1
ATOM 597 C C . PHE A 1 77 ? 12.537 -1.256 -22.688 1.00 98.62 77 PHE A C 1
ATOM 599 O O . PHE A 1 77 ? 13.246 -1.036 -23.673 1.00 98.62 77 PHE A O 1
ATOM 606 N N . HIS A 1 78 ? 12.957 -2.009 -21.668 1.00 98.50 78 HIS A N 1
ATOM 607 C CA . HIS A 1 78 ? 14.265 -2.653 -21.650 1.00 98.50 78 HIS A CA 1
ATOM 608 C C . HIS A 1 78 ? 14.442 -3.609 -22.835 1.00 98.50 78 HIS A C 1
ATOM 610 O O . HIS A 1 78 ? 15.450 -3.529 -23.544 1.00 98.50 78 HIS A O 1
ATOM 616 N N . ASP A 1 79 ? 13.449 -4.457 -23.095 1.00 98.56 79 ASP A N 1
ATOM 617 C CA . ASP A 1 79 ? 13.478 -5.414 -24.200 1.00 98.56 79 ASP A CA 1
ATOM 618 C C . ASP A 1 79 ? 13.520 -4.715 -25.562 1.00 98.56 79 ASP A C 1
ATOM 620 O O . ASP A 1 79 ? 14.296 -5.105 -26.444 1.00 98.56 79 ASP A O 1
ATOM 624 N N . LEU A 1 80 ? 12.766 -3.623 -25.721 1.00 98.56 80 LEU A N 1
ATOM 625 C CA . LEU A 1 80 ? 12.810 -2.796 -26.925 1.00 98.56 80 LEU A CA 1
ATOM 626 C C . LEU A 1 80 ? 14.201 -2.188 -27.138 1.00 98.56 80 LEU A C 1
ATOM 628 O O . LEU A 1 80 ? 14.739 -2.258 -28.245 1.00 98.56 80 LEU A O 1
ATOM 632 N N . VAL A 1 81 ? 14.818 -1.636 -26.090 1.00 97.69 81 VAL A N 1
ATOM 633 C CA . VAL A 1 81 ? 16.170 -1.060 -26.164 1.00 97.69 81 VAL A CA 1
ATOM 634 C C . VAL A 1 81 ? 17.212 -2.132 -26.488 1.00 97.69 81 VAL A C 1
ATOM 636 O O . VAL A 1 81 ? 18.103 -1.894 -27.307 1.00 97.69 81 VAL A O 1
ATOM 639 N N . LEU A 1 82 ? 17.101 -3.332 -25.909 1.00 97.44 82 LEU A N 1
ATOM 640 C CA . LEU A 1 82 ? 17.962 -4.463 -26.265 1.00 97.44 82 LEU A CA 1
ATOM 641 C C . LEU A 1 82 ? 17.799 -4.858 -27.737 1.00 97.44 82 LEU A C 1
ATOM 643 O O . LEU A 1 82 ? 18.797 -5.111 -28.418 1.00 97.44 82 LEU A O 1
ATOM 647 N N . GLY A 1 83 ? 16.562 -4.891 -28.233 1.00 97.56 83 GLY A N 1
ATOM 648 C CA . GLY A 1 83 ? 16.252 -5.122 -29.641 1.00 97.56 83 GLY A CA 1
ATOM 649 C C . GLY A 1 83 ? 16.889 -4.070 -30.549 1.00 97.56 83 GLY A C 1
ATOM 650 O O . GLY A 1 83 ? 17.641 -4.423 -31.456 1.00 97.56 83 GLY A O 1
ATOM 651 N N . ALA A 1 84 ? 16.669 -2.787 -30.261 1.00 96.38 84 ALA A N 1
ATOM 652 C CA . ALA A 1 84 ? 17.237 -1.669 -31.013 1.00 96.38 84 ALA A CA 1
ATOM 653 C C . ALA A 1 84 ? 18.772 -1.723 -31.042 1.00 96.38 84 ALA A C 1
ATOM 655 O O . ALA A 1 84 ? 19.383 -1.617 -32.104 1.00 96.38 84 ALA A O 1
ATOM 656 N N . LYS A 1 85 ? 19.404 -1.997 -29.897 1.00 95.62 85 LYS A N 1
ATOM 657 C CA . LYS A 1 85 ? 20.856 -2.185 -29.798 1.00 95.62 85 LYS A CA 1
ATOM 658 C C . LYS A 1 85 ? 21.357 -3.306 -30.711 1.00 95.62 85 LYS A C 1
ATOM 660 O O . LYS A 1 85 ? 22.373 -3.139 -31.383 1.00 95.62 85 LYS A O 1
ATOM 665 N N . ARG A 1 86 ? 20.660 -4.448 -30.752 1.00 95.94 86 ARG A N 1
ATOM 666 C CA . ARG A 1 86 ? 21.002 -5.563 -31.655 1.00 95.94 86 ARG A CA 1
ATOM 667 C C . ARG A 1 86 ? 20.856 -5.163 -33.123 1.00 95.94 86 ARG A C 1
ATOM 669 O O . ARG A 1 86 ? 21.717 -5.528 -33.916 1.00 95.94 86 ARG A O 1
ATOM 676 N N . GLN A 1 87 ? 19.818 -4.401 -33.470 1.00 96.38 87 GLN A N 1
ATOM 677 C CA . GLN A 1 87 ? 19.605 -3.918 -34.838 1.00 96.38 87 GLN A CA 1
ATOM 678 C C . GLN A 1 87 ? 20.697 -2.943 -35.286 1.00 96.38 87 GLN A C 1
ATOM 680 O O . GLN A 1 87 ? 21.206 -3.095 -36.390 1.00 96.38 87 GLN A O 1
ATOM 685 N N . VAL A 1 88 ? 21.143 -2.020 -34.425 1.00 95.38 88 VAL A N 1
ATOM 686 C CA . VAL A 1 88 ? 22.271 -1.128 -34.753 1.00 95.38 88 VAL A CA 1
ATOM 687 C C . VAL A 1 88 ? 23.534 -1.936 -35.062 1.00 95.38 88 VAL A C 1
ATOM 689 O O . VAL A 1 88 ? 24.177 -1.703 -36.080 1.00 95.38 88 VAL A O 1
ATOM 692 N N . ILE A 1 89 ? 23.856 -2.942 -34.243 1.00 94.38 89 ILE A N 1
ATOM 693 C CA . ILE A 1 89 ? 25.012 -3.818 -34.501 1.00 94.38 89 ILE A CA 1
ATOM 694 C C . ILE A 1 89 ? 24.843 -4.586 -35.821 1.00 94.38 89 ILE A C 1
ATOM 696 O O . ILE A 1 89 ? 25.804 -4.724 -36.573 1.00 94.38 89 ILE A O 1
ATOM 700 N N . ALA A 1 90 ? 23.641 -5.095 -36.109 1.00 95.19 90 ALA A N 1
ATOM 701 C CA . ALA A 1 90 ? 23.369 -5.845 -37.333 1.00 95.19 90 ALA A CA 1
ATOM 702 C C . ALA A 1 90 ? 23.443 -4.971 -38.598 1.00 95.19 90 ALA A C 1
ATOM 704 O O . ALA A 1 90 ? 23.907 -5.443 -39.631 1.00 95.19 90 ALA A O 1
ATOM 705 N N . GLN A 1 91 ? 23.001 -3.713 -38.514 1.00 96.06 91 GLN A N 1
ATOM 706 C CA . GLN A 1 91 ? 22.931 -2.789 -39.646 1.00 96.06 91 GLN A CA 1
ATOM 707 C C . GLN A 1 91 ? 24.283 -2.147 -39.974 1.00 96.06 91 GLN A C 1
ATOM 709 O O . GLN A 1 91 ? 24.649 -2.074 -41.144 1.00 96.06 91 GLN A O 1
ATOM 714 N N . TYR A 1 92 ? 25.011 -1.670 -38.962 1.00 95.00 92 TYR A N 1
ATOM 715 C CA . TYR A 1 92 ? 26.256 -0.918 -39.159 1.00 95.00 92 TYR A CA 1
ATOM 716 C C . TYR A 1 92 ? 27.515 -1.786 -39.019 1.00 95.00 92 TYR A C 1
ATOM 718 O O . TYR A 1 92 ? 28.596 -1.396 -39.456 1.00 95.00 92 TYR A O 1
ATOM 726 N N . GLY A 1 93 ? 27.379 -2.991 -38.460 1.00 92.56 93 GLY A N 1
ATOM 727 C CA . GLY A 1 93 ? 28.494 -3.883 -38.161 1.00 92.56 93 GLY A CA 1
ATOM 728 C C . GLY A 1 93 ? 29.075 -3.645 -36.769 1.00 92.56 93 GLY A C 1
ATOM 729 O O . GLY A 1 93 ? 28.743 -2.685 -36.080 1.00 92.56 93 GLY A O 1
ATOM 730 N N . ASP A 1 94 ? 29.940 -4.556 -36.320 1.00 91.06 94 ASP A N 1
ATOM 731 C CA . ASP A 1 94 ? 30.473 -4.567 -34.954 1.00 91.06 94 ASP A CA 1
ATOM 732 C C . ASP A 1 94 ? 31.728 -3.700 -34.743 1.00 91.06 94 ASP A C 1
ATOM 734 O O . ASP A 1 94 ? 32.190 -3.582 -33.604 1.00 91.06 94 ASP A O 1
ATOM 738 N N . ASP A 1 95 ? 32.232 -3.052 -35.796 1.00 91.94 95 ASP A N 1
ATOM 739 C CA . ASP A 1 95 ? 33.412 -2.172 -35.783 1.00 91.94 95 ASP A CA 1
ATOM 740 C C . ASP A 1 95 ? 33.124 -0.709 -36.195 1.00 91.94 95 ASP A C 1
ATOM 742 O O . ASP A 1 95 ? 34.047 0.078 -36.401 1.00 91.94 95 ASP A O 1
ATOM 746 N N . SER A 1 96 ? 31.849 -0.331 -36.323 1.00 93.12 96 SER A N 1
ATOM 747 C CA . SER A 1 96 ? 31.418 0.999 -36.774 1.00 93.12 96 SER A CA 1
ATOM 748 C C . SER A 1 96 ? 31.475 2.075 -35.675 1.00 93.12 96 SER A C 1
ATOM 750 O O . SER A 1 96 ? 31.599 1.772 -34.487 1.00 93.12 96 SER A O 1
ATOM 752 N N . ASP A 1 97 ? 31.399 3.355 -36.052 1.00 92.81 97 ASP A N 1
ATOM 753 C CA . ASP A 1 97 ? 31.352 4.478 -35.097 1.00 92.81 97 ASP A CA 1
ATOM 754 C C . ASP A 1 97 ? 29.992 4.594 -34.383 1.00 92.81 97 ASP A C 1
ATOM 756 O O . ASP A 1 97 ? 29.919 5.012 -33.223 1.00 92.81 97 ASP A O 1
ATOM 760 N N . GLU A 1 98 ? 28.907 4.166 -35.031 1.00 92.94 98 GLU A N 1
ATOM 761 C CA . GLU A 1 98 ? 27.540 4.227 -34.504 1.00 92.94 98 GLU A CA 1
ATOM 762 C C . GLU A 1 98 ? 27.391 3.408 -33.217 1.00 92.94 98 GLU A C 1
ATOM 764 O O . GLU A 1 98 ? 26.740 3.838 -32.267 1.00 92.94 98 GLU A O 1
ATOM 769 N N . ILE A 1 99 ? 28.058 2.261 -33.113 1.00 92.44 99 ILE A N 1
ATOM 770 C CA . ILE A 1 99 ? 28.058 1.452 -31.884 1.00 92.44 99 ILE A CA 1
ATOM 771 C C . ILE A 1 99 ? 28.809 2.134 -30.734 1.00 92.44 99 ILE A C 1
ATOM 773 O O . ILE A 1 99 ? 28.433 1.956 -29.572 1.00 92.44 99 ILE A O 1
ATOM 777 N N . THR A 1 100 ? 29.836 2.933 -31.032 1.00 91.50 100 THR A N 1
ATOM 778 C CA . THR A 1 100 ? 30.541 3.733 -30.020 1.00 91.50 100 THR A CA 1
ATOM 779 C C . THR A 1 100 ? 29.654 4.843 -29.473 1.00 91.50 100 THR A C 1
ATOM 781 O O . THR A 1 100 ? 29.674 5.100 -28.269 1.00 91.50 100 THR A O 1
ATOM 784 N N . SER A 1 101 ? 28.791 5.431 -30.310 1.00 91.06 101 SER A N 1
ATOM 785 C CA . SER A 1 101 ? 27.790 6.407 -29.853 1.00 91.06 101 SER A CA 1
ATOM 786 C C . SER A 1 101 ? 26.770 5.810 -28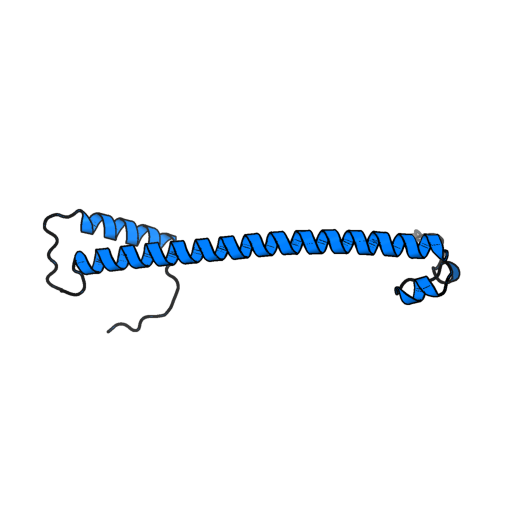.868 1.00 91.06 101 SER A C 1
ATOM 788 O O . SER A 1 101 ? 26.270 6.514 -27.994 1.00 91.06 101 SER A O 1
ATOM 790 N N . LEU A 1 102 ? 26.537 4.491 -28.928 1.00 90.75 102 LEU A N 1
ATOM 791 C CA . LEU A 1 102 ? 25.744 3.737 -27.947 1.00 90.75 102 LEU A CA 1
ATOM 792 C C . LEU A 1 102 ? 26.524 3.382 -26.663 1.00 90.75 102 LEU A C 1
ATOM 794 O O . LEU A 1 102 ? 26.041 2.602 -25.839 1.00 90.75 102 LEU A O 1
ATOM 798 N N . GLY A 1 103 ? 27.751 3.886 -26.502 1.00 91.12 103 GLY A N 1
ATOM 799 C CA . GLY A 1 103 ? 28.634 3.579 -25.375 1.00 91.12 103 GLY A CA 1
ATOM 800 C C . GLY A 1 103 ? 29.260 2.180 -25.427 1.00 91.12 103 GLY A C 1
ATOM 801 O O . GLY A 1 103 ? 29.771 1.696 -24.415 1.00 91.12 103 GLY A O 1
ATOM 802 N N . MET A 1 104 ? 29.215 1.494 -26.575 1.00 89.75 104 MET A N 1
ATOM 803 C CA . MET A 1 104 ? 29.886 0.205 -26.763 1.00 89.75 104 MET A CA 1
ATOM 804 C C . MET A 1 104 ? 31.306 0.398 -27.300 1.00 89.75 104 MET A C 1
ATOM 806 O O . MET A 1 104 ? 31.628 1.414 -27.895 1.00 89.75 104 MET A O 1
ATOM 810 N N . LYS A 1 105 ? 32.169 -0.607 -27.128 1.00 90.44 105 LYS A N 1
ATOM 811 C CA . LYS A 1 105 ? 33.469 -0.641 -27.814 1.00 90.44 105 LYS A CA 1
ATOM 812 C C . LYS A 1 105 ? 33.329 -1.287 -29.184 1.00 90.44 105 LYS A C 1
ATOM 814 O O . LYS A 1 105 ? 32.624 -2.304 -29.304 1.00 90.44 105 LYS A O 1
ATOM 819 N N . LYS A 1 106 ? 34.062 -0.771 -30.167 1.00 91.69 106 LYS A N 1
ATOM 820 C CA . LYS A 1 106 ? 34.208 -1.402 -31.484 1.00 91.69 106 LYS A CA 1
ATOM 821 C C . LYS A 1 106 ? 34.876 -2.770 -31.376 1.00 91.69 106 LYS A C 1
ATOM 823 O O . LYS A 1 106 ? 35.576 -3.047 -30.400 1.00 91.69 106 LYS A O 1
ATOM 828 N N . LYS A 1 107 ? 34.676 -3.651 -32.355 1.00 88.31 107 LYS A N 1
ATOM 829 C CA . LYS A 1 107 ? 35.279 -4.990 -32.380 1.00 88.31 107 LYS A CA 1
ATOM 830 C C . LYS A 1 107 ? 36.805 -4.930 -32.311 1.00 88.31 107 LYS A C 1
ATOM 832 O O . LYS A 1 107 ? 37.389 -5.685 -31.540 1.00 88.31 107 LYS A O 1
ATOM 837 N N . SER A 1 108 ? 37.427 -4.026 -33.061 1.00 85.88 108 SER A N 1
ATOM 838 C CA . SER A 1 108 ? 38.878 -3.795 -33.084 1.00 85.88 108 SER A CA 1
ATOM 839 C C . SER A 1 108 ? 39.433 -3.326 -31.732 1.00 85.88 108 SER A C 1
ATOM 841 O O . SER A 1 108 ? 40.551 -3.674 -31.356 1.00 85.88 108 SER A O 1
ATOM 843 N N . GLU A 1 109 ? 38.630 -2.596 -30.957 1.00 85.69 109 GLU A N 1
ATOM 844 C CA . GLU A 1 109 ? 38.980 -2.076 -29.628 1.00 85.69 109 GLU A CA 1
ATOM 845 C C . GLU A 1 109 ? 38.688 -3.070 -28.492 1.00 85.69 109 GLU A C 1
ATOM 847 O O . GLU A 1 109 ? 39.206 -2.943 -27.372 1.00 85.69 109 GLU A O 1
ATOM 852 N N . ARG A 1 110 ? 37.840 -4.076 -28.745 1.00 86.81 110 ARG A N 1
ATOM 853 C CA . ARG A 1 110 ? 37.618 -5.184 -27.814 1.00 86.81 110 ARG A CA 1
ATOM 854 C C . ARG A 1 110 ? 38.885 -6.030 -27.801 1.00 86.81 110 ARG A C 1
ATOM 856 O O . ARG A 1 110 ? 39.198 -6.720 -28.765 1.00 86.81 110 ARG A O 1
ATOM 863 N N . ARG A 1 111 ? 39.611 -6.026 -26.679 1.00 75.81 111 ARG A N 1
ATOM 864 C CA . ARG A 1 111 ? 40.732 -6.955 -26.483 1.00 75.81 111 ARG A CA 1
ATOM 865 C C . ARG A 1 111 ? 40.229 -8.390 -26.683 1.00 75.81 111 ARG A C 1
ATOM 867 O O . ARG A 1 111 ? 39.515 -8.904 -25.824 1.00 75.81 111 ARG A O 1
ATOM 874 N N . TYR A 1 112 ? 40.647 -9.047 -27.767 1.00 61.84 112 TYR A N 1
ATOM 875 C CA . TYR A 1 112 ? 40.583 -10.503 -27.902 1.00 61.84 112 TYR A CA 1
ATOM 876 C C . TYR A 1 112 ? 41.574 -11.097 -26.896 1.00 61.84 112 TYR A C 1
ATOM 878 O O . TYR A 1 112 ? 42.743 -11.350 -27.185 1.00 61.84 112 TYR A O 1
ATOM 886 N N . GLY A 1 113 ? 41.143 -11.204 -25.642 1.00 52.97 113 GLY A N 1
ATOM 887 C CA . GLY A 1 113 ? 41.952 -11.797 -24.596 1.00 52.97 113 GLY A CA 1
ATOM 888 C C . GLY A 1 113 ? 42.106 -13.285 -24.873 1.00 52.97 113 GLY A C 1
ATOM 889 O O . GLY A 1 113 ? 41.166 -14.044 -24.651 1.00 52.97 113 GLY A O 1
ATOM 890 N N . ARG A 1 114 ? 43.304 -13.722 -25.290 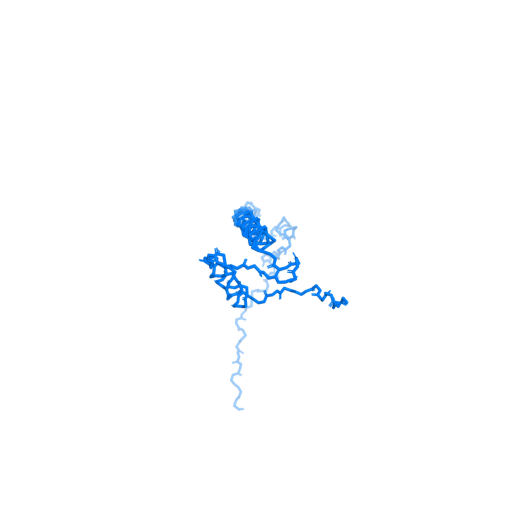1.00 58.38 114 ARG A N 1
ATOM 891 C CA . ARG A 1 114 ? 43.769 -15.076 -24.955 1.00 58.38 114 ARG A CA 1
ATOM 892 C C . ARG A 1 114 ? 43.454 -15.302 -23.469 1.00 58.38 114 ARG A C 1
ATOM 894 O O . ARG A 1 114 ? 43.779 -14.409 -22.675 1.00 58.38 114 ARG A O 1
ATOM 901 N N . PRO A 1 115 ? 42.843 -16.434 -23.074 1.00 56.62 115 PRO A N 1
ATOM 902 C CA . PRO A 1 115 ? 42.627 -16.721 -21.664 1.00 56.62 115 PRO A CA 1
ATOM 903 C C . PRO A 1 115 ? 43.968 -16.571 -20.943 1.00 56.62 115 PRO A C 1
ATOM 905 O O . PRO A 1 115 ? 44.979 -17.135 -21.372 1.00 56.62 115 PRO A O 1
ATOM 908 N N . ARG A 1 116 ? 44.002 -15.741 -19.893 1.00 58.88 116 ARG A N 1
ATOM 909 C CA . ARG A 1 116 ? 45.181 -15.629 -19.033 1.00 58.88 116 ARG A CA 1
ATOM 910 C C . ARG A 1 116 ? 45.407 -17.022 -18.461 1.00 58.88 116 ARG A C 1
ATOM 912 O O . ARG A 1 116 ? 44.622 -17.470 -17.634 1.00 58.88 116 ARG A O 1
ATOM 919 N N . LYS A 1 117 ? 46.444 -17.713 -18.941 1.00 54.28 117 LYS A N 1
ATOM 920 C CA . LYS A 1 117 ? 46.943 -18.941 -18.328 1.00 54.28 117 LYS A CA 1
ATOM 921 C C . LYS A 1 117 ? 47.323 -18.551 -16.903 1.00 54.28 117 LYS A C 1
ATOM 923 O O . LYS A 1 117 ? 48.334 -17.883 -16.705 1.00 54.28 117 LYS A O 1
ATOM 928 N N . SER A 1 118 ? 46.464 -18.865 -15.938 1.00 54.59 118 SER A N 1
ATOM 929 C CA . SER A 1 118 ? 46.820 -18.846 -14.526 1.00 54.59 118 SER A CA 1
ATOM 930 C C . SER A 1 118 ? 47.973 -19.830 -14.391 1.00 54.59 118 SER A C 1
ATOM 932 O O . SER A 1 118 ? 47.775 -21.041 -14.488 1.00 54.59 118 SER A O 1
ATOM 934 N N . GLY A 1 119 ? 49.193 -19.299 -14.326 1.00 49.41 119 GLY A N 1
ATOM 935 C CA . GLY A 1 119 ? 50.376 -20.095 -14.066 1.00 49.41 119 GLY A CA 1
ATOM 936 C C . GLY A 1 119 ? 50.191 -20.758 -12.713 1.00 49.41 119 GLY A C 1
ATOM 937 O O . GLY A 1 119 ? 50.149 -20.070 -11.699 1.00 49.41 119 GLY A O 1
ATOM 938 N N . ALA A 1 120 ? 50.033 -22.079 -12.726 1.00 55.59 120 ALA A N 1
ATOM 939 C CA . ALA A 1 120 ? 50.406 -22.903 -11.596 1.00 55.59 120 ALA A CA 1
ATOM 940 C C . ALA A 1 120 ? 51.905 -22.662 -11.374 1.00 55.59 120 ALA A C 1
ATOM 942 O O . ALA A 1 120 ? 52.715 -22.984 -12.245 1.00 55.59 120 ALA A O 1
ATOM 943 N N . GLY A 1 121 ? 52.229 -21.973 -10.285 1.00 52.69 121 GLY A N 1
ATOM 944 C CA . GLY A 1 121 ? 53.574 -21.851 -9.748 1.00 52.69 121 GLY A CA 1
ATOM 945 C C . GLY A 1 121 ? 53.593 -22.619 -8.438 1.00 52.69 121 GLY A C 1
ATOM 946 O O . GLY A 1 121 ? 52.840 -22.263 -7.532 1.00 52.69 121 GLY A O 1
ATOM 947 N N . ASP A 1 122 ? 54.367 -23.696 -8.460 1.00 43.31 122 ASP A N 1
ATOM 948 C CA . ASP A 1 122 ? 54.813 -24.554 -7.358 1.00 43.31 122 ASP A CA 1
ATOM 949 C C . ASP A 1 122 ? 55.586 -23.744 -6.298 1.00 43.31 122 ASP A C 1
ATOM 951 O O . ASP A 1 122 ? 56.355 -22.838 -6.713 1.00 43.31 122 ASP A O 1
#